Protein AF-T2GFR9-F1 (afdb_monomer_lite)

Secondary structure (DSSP, 8-state):
------------------------TT-HHHHHHHHHHHHHHHHHHH-HHHHHSEEEEEEEEEEEEE-TTSS-EEEEEEEEEEEEETTEEEEEEEEEEEEEETTTEEEEEEPPPB-----

Organism: Megalodesulfovibrio gigas (strain ATCC 19364 / DSM 1382 / NCIMB 9332 / VKM B-1759) (NCBI:txid1121448)

pLDDT: mean 74.11, std 15.61, range [32.97, 91.19]

Structure (mmCIF, N/CA/C/O backbone):
data_AF-T2GFR9-F1
#
_entry.id   AF-T2GFR9-F1
#
loop_
_atom_site.group_PDB
_atom_site.id
_atom_site.type_symbol
_atom_site.label_atom_id
_atom_site.label_alt_id
_atom_site.label_comp_id
_atom_site.label_asym_id
_atom_site.label_entity_id
_atom_site.label_seq_id
_atom_site.pdbx_PDB_ins_code
_atom_site.Cartn_x
_atom_site.Cartn_y
_atom_site.Cartn_z
_atom_site.occupancy
_atom_site.B_iso_or_equiv
_atom_site.auth_seq_id
_atom_site.auth_comp_id
_atom_site.auth_asym_id
_atom_site.auth_atom_id
_atom_site.pdbx_PDB_model_num
ATOM 1 N N . MET A 1 1 ? -34.679 31.588 62.912 1.00 40.91 1 MET A N 1
ATOM 2 C CA . MET A 1 1 ? -33.234 31.246 62.970 1.00 40.91 1 MET A CA 1
ATOM 3 C C . MET A 1 1 ? -33.121 29.782 62.544 1.00 40.91 1 MET A C 1
ATOM 5 O O . MET A 1 1 ? -33.870 29.006 63.103 1.00 40.91 1 MET A O 1
ATOM 9 N N . LYS A 1 2 ? -32.362 29.298 61.556 1.00 52.56 2 LYS A N 1
ATOM 10 C CA . LYS A 1 2 ? -31.238 29.778 60.738 1.00 52.56 2 LYS A CA 1
ATOM 11 C C . LYS A 1 2 ? -31.497 29.442 59.254 1.00 52.56 2 LYS A C 1
ATOM 13 O O . LYS A 1 2 ? -32.109 28.429 58.946 1.00 52.56 2 LYS A O 1
ATOM 18 N N . ARG A 1 3 ? -30.982 30.302 58.373 1.00 54.44 3 ARG A N 1
ATOM 19 C CA . ARG A 1 3 ? -30.730 30.059 56.944 1.00 54.44 3 ARG A CA 1
ATOM 20 C C . ARG A 1 3 ? -29.479 29.184 56.809 1.00 54.44 3 ARG A C 1
ATOM 22 O O . ARG A 1 3 ? -28.502 29.519 57.472 1.00 54.44 3 ARG A O 1
ATOM 29 N N . ILE A 1 4 ? -29.468 28.191 55.918 1.00 68.56 4 ILE A N 1
ATOM 30 C CA . ILE A 1 4 ? -28.272 27.822 55.140 1.00 68.56 4 ILE A CA 1
ATOM 31 C C . ILE A 1 4 ? -28.730 27.486 53.720 1.00 68.56 4 ILE A C 1
ATOM 33 O O . ILE A 1 4 ? -29.498 26.558 53.488 1.00 68.56 4 ILE A O 1
ATOM 37 N N . LEU A 1 5 ? -28.257 28.315 52.802 1.00 63.81 5 LEU A N 1
ATOM 38 C CA . LEU A 1 5 ? -28.215 28.137 51.362 1.00 63.81 5 LEU A CA 1
ATOM 39 C C . LEU A 1 5 ? -26.792 27.649 51.055 1.00 63.81 5 LEU A C 1
ATOM 41 O O . LEU A 1 5 ? -25.870 28.301 51.537 1.00 63.81 5 LEU A O 1
ATOM 45 N N . LEU A 1 6 ? -26.590 26.562 50.303 1.00 57.84 6 LEU A N 1
ATOM 46 C CA . LEU A 1 6 ? -25.335 26.332 49.563 1.00 57.84 6 LEU A CA 1
ATOM 47 C C . LEU A 1 6 ? -25.524 25.192 48.534 1.00 57.84 6 LEU A C 1
ATOM 49 O O . LEU A 1 6 ? -25.683 24.039 48.913 1.00 57.84 6 LEU A O 1
ATOM 53 N N . THR A 1 7 ? -25.845 25.504 47.275 1.00 63.84 7 THR A N 1
ATOM 54 C CA . THR A 1 7 ? -24.933 25.465 46.105 1.00 63.84 7 THR A CA 1
ATOM 55 C C . THR A 1 7 ? -24.072 24.204 45.968 1.00 63.84 7 THR A C 1
ATOM 57 O O . THR A 1 7 ? -23.071 24.065 46.661 1.00 63.84 7 THR A O 1
ATOM 60 N N . LEU A 1 8 ? -24.336 23.404 44.926 1.00 59.09 8 LEU A N 1
ATOM 61 C CA . LEU A 1 8 ? -23.255 22.968 44.038 1.00 59.09 8 LEU A CA 1
ATOM 62 C C . LEU A 1 8 ? -23.751 22.816 42.594 1.00 59.09 8 LEU A C 1
ATOM 64 O O . LEU A 1 8 ? -24.626 22.012 42.278 1.00 59.09 8 LEU A O 1
ATOM 68 N N . LEU A 1 9 ? -23.169 23.663 41.749 1.00 56.56 9 LEU A N 1
ATOM 69 C CA . LEU A 1 9 ? -23.162 23.605 40.299 1.00 56.56 9 LEU A CA 1
ATOM 70 C C . LEU A 1 9 ? -22.481 22.319 39.806 1.00 56.56 9 LEU A C 1
ATOM 72 O O . LEU A 1 9 ? -21.497 21.882 40.387 1.00 56.56 9 LEU A O 1
ATOM 76 N N . VAL A 1 10 ? -22.928 21.868 38.631 1.00 57.47 10 VAL A N 1
ATOM 77 C CA . VAL A 1 10 ? -22.081 21.284 37.578 1.00 57.47 10 VAL A CA 1
ATOM 78 C C . VAL A 1 10 ? -21.392 19.963 37.921 1.00 57.47 10 VAL A C 1
ATOM 80 O O . VAL A 1 10 ? -20.288 19.916 38.439 1.00 57.47 10 VAL A O 1
ATOM 83 N N . PHE A 1 11 ? -21.995 18.892 37.415 1.00 48.62 11 PHE A N 1
ATOM 84 C CA . PHE A 1 11 ? -21.299 18.016 36.471 1.00 48.62 11 PHE A CA 1
ATOM 85 C C . PHE A 1 11 ? -22.235 17.840 35.263 1.00 48.62 11 PHE A C 1
ATOM 87 O O . PHE A 1 11 ? -23.022 16.906 35.185 1.00 48.62 11 PHE A O 1
ATOM 94 N N . LEU A 1 12 ? -22.295 18.827 34.357 1.00 49.22 12 LEU A N 1
ATOM 95 C CA . LEU A 1 12 ? -21.746 18.654 33.002 1.00 49.22 12 LEU A CA 1
ATOM 96 C C . LEU A 1 12 ? -20.713 17.522 32.974 1.00 49.22 12 LEU A C 1
ATOM 98 O O . LEU A 1 12 ? -19.516 17.768 33.064 1.00 49.22 12 LEU A O 1
ATOM 102 N N . VAL A 1 13 ? -21.175 16.276 32.891 1.00 54.19 13 VAL A N 1
ATOM 103 C CA . VAL A 1 13 ? -20.328 15.210 32.368 1.00 54.19 13 VAL A CA 1
ATOM 104 C C . VAL A 1 13 ? -20.342 15.420 30.860 1.00 54.19 13 VAL A C 1
ATOM 106 O O . VAL A 1 13 ? -21.388 15.219 30.238 1.00 54.19 13 VAL A O 1
ATOM 109 N N . PRO A 1 14 ? -19.241 15.877 30.247 1.00 46.84 14 PRO A N 1
ATOM 110 C CA . PRO A 1 14 ? -19.159 15.871 28.808 1.00 46.84 14 PRO A CA 1
ATOM 111 C C . PRO A 1 14 ? -19.137 14.396 28.408 1.00 46.84 14 PRO A C 1
ATOM 113 O O . PRO A 1 14 ? -18.145 13.699 28.615 1.00 46.84 14 PRO A O 1
ATOM 116 N N . THR A 1 15 ? -20.219 13.883 27.824 1.00 58.47 15 THR A N 1
ATOM 117 C CA . THR A 1 15 ? -20.153 12.654 27.022 1.00 58.47 15 THR A CA 1
ATOM 118 C C . THR A 1 15 ? -19.420 12.973 25.721 1.00 58.47 15 THR A C 1
ATOM 120 O O . THR A 1 15 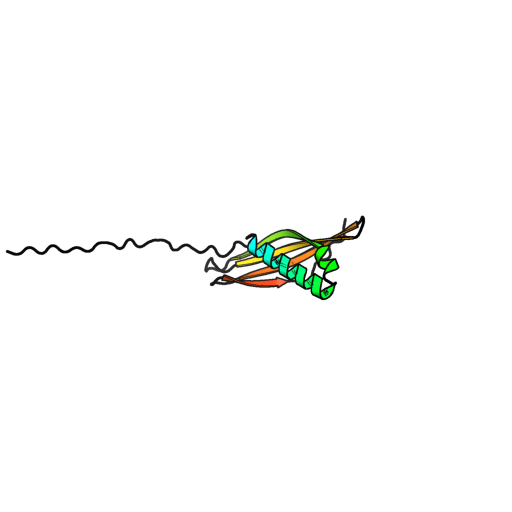? -19.960 12.856 24.629 1.00 58.47 15 THR A O 1
ATOM 123 N N . THR A 1 16 ? -18.177 13.429 25.833 1.00 56.16 16 THR A N 1
ATOM 124 C CA . THR A 1 16 ? -17.209 13.463 24.747 1.00 56.16 16 THR A CA 1
ATOM 125 C C . THR A 1 16 ? -16.191 12.376 25.030 1.00 56.16 16 THR A C 1
ATOM 127 O O . THR A 1 16 ? -14.999 12.633 25.178 1.00 56.16 16 THR A O 1
ATOM 130 N N . ALA A 1 17 ? -16.655 11.128 25.061 1.00 44.66 17 ALA A N 1
ATOM 131 C CA . ALA A 1 17 ? -15.819 10.067 24.532 1.00 44.66 17 ALA A CA 1
ATOM 132 C C . ALA A 1 17 ? -15.835 10.259 23.013 1.00 44.66 17 ALA A C 1
ATOM 134 O O . ALA A 1 17 ? -16.593 9.620 22.288 1.00 44.66 17 ALA A O 1
ATOM 135 N N . ALA A 1 18 ? -15.039 11.221 22.540 1.00 39.62 18 ALA A N 1
ATOM 136 C CA . ALA A 1 18 ? -14.571 11.194 21.175 1.00 39.62 18 ALA A CA 1
ATOM 137 C C . ALA A 1 18 ? -13.822 9.867 21.053 1.00 39.62 18 ALA A C 1
ATOM 139 O O . ALA A 1 18 ? -12.681 9.743 21.499 1.00 39.62 18 ALA A O 1
ATOM 140 N N . ALA A 1 19 ? -14.503 8.852 20.523 1.00 41.50 19 ALA A N 1
ATOM 141 C CA . ALA A 1 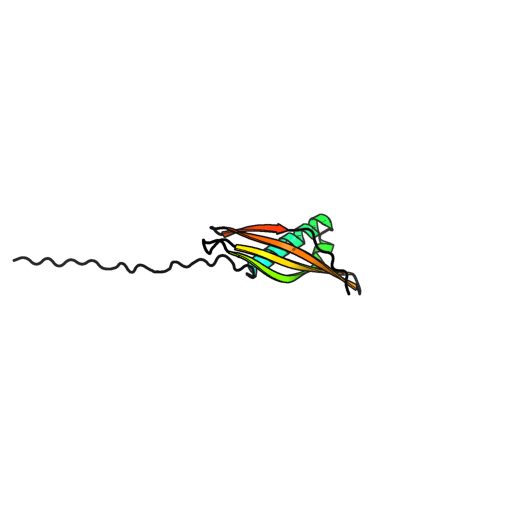19 ? -13.835 7.741 19.890 1.00 41.50 19 ALA A CA 1
ATOM 142 C C . ALA A 1 19 ? -12.972 8.395 18.815 1.00 41.50 19 ALA A C 1
ATOM 144 O O . ALA A 1 19 ? -13.471 8.762 17.753 1.00 41.50 19 ALA A O 1
ATOM 145 N N . GLN A 1 20 ? -11.710 8.673 19.152 1.00 45.44 20 GLN A N 1
ATOM 146 C CA . GLN A 1 20 ? -10.692 9.019 18.179 1.00 45.44 20 GLN A CA 1
ATOM 147 C C . GLN A 1 20 ? -10.714 7.839 17.226 1.00 45.44 20 GLN A C 1
ATOM 149 O O . GLN A 1 20 ? -10.299 6.738 17.586 1.00 45.44 20 GLN A O 1
ATOM 154 N N . SER A 1 21 ? -11.398 8.038 16.102 1.00 45.38 21 SER A N 1
ATOM 155 C CA . SER A 1 21 ? -11.754 6.983 15.178 1.00 45.38 21 SER A CA 1
ATOM 156 C C . SER A 1 21 ? -10.450 6.347 14.755 1.00 45.38 21 SER A C 1
ATOM 158 O O . SER A 1 21 ? -9.654 6.984 14.063 1.00 45.38 21 SER A O 1
ATOM 160 N N . VAL A 1 22 ? -10.196 5.129 15.230 1.00 53.00 22 VAL A N 1
ATOM 161 C CA . VAL A 1 22 ? -9.059 4.367 14.746 1.00 53.00 22 VAL A CA 1
ATOM 162 C C . VAL A 1 22 ? -9.233 4.289 13.241 1.00 53.00 22 VAL A C 1
ATOM 164 O O . VAL A 1 22 ? -10.304 3.876 12.783 1.00 53.00 22 VAL A O 1
ATOM 167 N N . ALA A 1 23 ? -8.225 4.803 12.530 1.00 56.81 23 ALA A N 1
ATOM 168 C CA . ALA A 1 23 ? -8.239 5.027 11.094 1.00 56.81 23 ALA A CA 1
ATOM 169 C C . ALA A 1 23 ? -8.970 3.879 10.400 1.00 56.81 23 ALA A C 1
ATOM 171 O O . ALA A 1 23 ? -8.638 2.701 10.589 1.00 56.81 23 ALA A O 1
ATOM 172 N N . ALA A 1 24 ? -10.024 4.224 9.661 1.00 67.44 24 ALA A N 1
ATOM 173 C CA . ALA A 1 24 ? -10.671 3.262 8.792 1.00 67.44 24 ALA A CA 1
ATOM 174 C C . ALA A 1 24 ? -9.601 2.695 7.845 1.00 67.44 24 ALA A C 1
ATOM 176 O O . ALA A 1 24 ? -8.588 3.338 7.583 1.00 67.44 24 ALA A O 1
ATOM 177 N N . CYS A 1 25 ? -9.735 1.450 7.404 1.00 71.88 25 CYS A N 1
ATOM 178 C CA . CYS A 1 25 ? -8.647 0.840 6.639 1.00 71.88 25 CYS A CA 1
ATOM 179 C C . CYS A 1 25 ? -8.410 1.545 5.299 1.00 71.88 25 CYS A C 1
ATOM 181 O O . CYS A 1 25 ? -7.295 1.547 4.789 1.00 71.88 25 CYS A O 1
ATOM 183 N N . ASP A 1 26 ? -9.450 2.195 4.794 1.00 74.00 26 ASP A N 1
ATOM 184 C CA . ASP A 1 26 ? -9.494 3.117 3.668 1.00 74.00 26 ASP A CA 1
ATOM 185 C C . ASP A 1 26 ? -9.075 4.563 4.011 1.00 74.00 26 ASP A C 1
ATOM 187 O O . ASP A 1 26 ? -9.200 5.440 3.161 1.00 74.00 26 ASP A O 1
ATOM 191 N N . ASP A 1 27 ? -8.563 4.835 5.218 1.00 81.44 27 ASP A N 1
ATOM 192 C CA . ASP A 1 27 ? -8.022 6.149 5.578 1.00 81.44 27 ASP A CA 1
ATOM 193 C C . ASP A 1 27 ? -6.895 6.523 4.593 1.00 81.44 27 ASP A C 1
ATOM 195 O O . ASP A 1 27 ? -5.904 5.785 4.479 1.00 81.44 27 ASP A O 1
ATOM 199 N N . PRO A 1 28 ? -7.003 7.673 3.898 1.00 81.75 28 PRO A N 1
ATOM 200 C CA . PRO A 1 28 ? -5.995 8.132 2.948 1.00 81.75 28 PRO A CA 1
ATOM 201 C C . PRO A 1 28 ? -4.576 8.155 3.525 1.00 81.75 28 PRO A C 1
ATOM 203 O O . PRO A 1 28 ? -3.623 7.840 2.819 1.00 81.75 28 PRO A O 1
ATOM 206 N N . LYS A 1 29 ? -4.420 8.438 4.825 1.00 84.44 29 LYS A N 1
ATOM 207 C CA . LYS A 1 29 ? -3.108 8.458 5.491 1.00 84.44 29 LYS A CA 1
ATOM 208 C C . LYS A 1 29 ? -2.477 7.076 5.575 1.00 84.44 29 LYS A C 1
ATOM 210 O O . LYS A 1 29 ? -1.258 6.946 5.479 1.00 84.4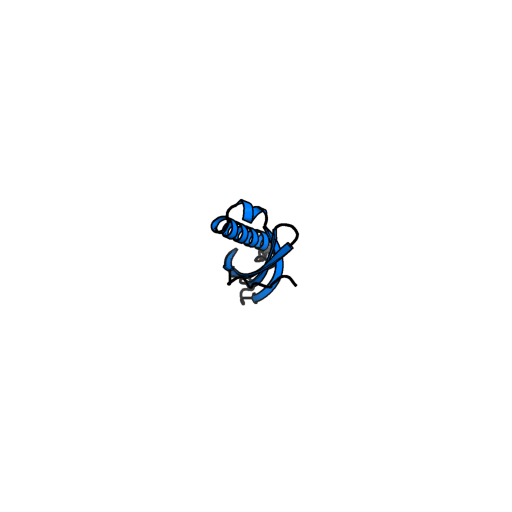4 29 LYS A O 1
ATOM 215 N N . VAL A 1 30 ? -3.292 6.041 5.775 1.00 81.06 30 VAL A N 1
ATOM 216 C CA . VAL A 1 30 ? -2.812 4.658 5.784 1.00 81.06 30 VAL A CA 1
ATOM 217 C C . VAL A 1 30 ? -2.361 4.281 4.376 1.00 81.06 30 VAL A C 1
ATOM 219 O O . VAL A 1 30 ? -1.282 3.711 4.224 1.00 81.06 30 VAL A O 1
ATOM 222 N N . LEU A 1 31 ? -3.129 4.655 3.348 1.00 82.75 31 LEU A N 1
ATOM 223 C CA . LEU A 1 31 ? -2.747 4.426 1.955 1.00 82.75 31 LEU A CA 1
ATOM 224 C C . LEU A 1 31 ? -1.437 5.141 1.590 1.00 82.75 31 LEU A C 1
ATOM 226 O O . LEU A 1 31 ? -0.542 4.496 1.044 1.00 82.75 31 LEU A O 1
ATOM 230 N N . ASP A 1 32 ? -1.290 6.419 1.938 1.00 89.25 32 ASP A N 1
ATOM 231 C CA . ASP A 1 32 ? -0.063 7.191 1.705 1.00 89.25 32 ASP A CA 1
ATOM 232 C C . ASP A 1 32 ? 1.147 6.536 2.376 1.00 89.25 32 ASP A C 1
ATOM 234 O O . ASP A 1 32 ? 2.213 6.405 1.769 1.00 89.25 32 ASP A O 1
ATOM 238 N N . HIS A 1 33 ? 0.977 6.062 3.614 1.00 88.06 33 HIS A N 1
ATOM 239 C CA . HIS A 1 33 ? 2.044 5.392 4.347 1.00 88.06 33 HIS A CA 1
ATOM 240 C C . HIS A 1 33 ? 2.442 4.058 3.700 1.00 88.06 33 HIS A C 1
ATOM 242 O O . HIS A 1 33 ? 3.632 3.792 3.525 1.00 88.06 33 HIS A O 1
ATOM 248 N N . VAL A 1 34 ? 1.473 3.239 3.277 1.00 87.06 34 VAL A N 1
ATOM 249 C CA . VAL A 1 34 ? 1.756 1.978 2.570 1.00 87.06 34 VAL A CA 1
ATOM 250 C C . VAL A 1 34 ? 2.461 2.266 1.238 1.00 87.06 34 VAL A C 1
ATOM 252 O O . VAL A 1 34 ? 3.465 1.625 0.933 1.00 87.06 34 VAL A O 1
ATOM 255 N N . GLN A 1 35 ? 1.987 3.246 0.460 1.00 89.75 35 GLN A N 1
ATOM 256 C CA . GLN A 1 35 ? 2.624 3.634 -0.803 1.00 89.75 35 GLN A CA 1
ATOM 257 C C . GLN A 1 35 ? 4.060 4.123 -0.593 1.00 89.75 35 GLN A C 1
ATOM 259 O O . GLN A 1 35 ? 4.940 3.781 -1.383 1.00 89.75 35 GLN A O 1
ATOM 264 N N . HIS A 1 36 ? 4.312 4.888 0.470 1.00 91.12 36 HIS A N 1
ATOM 265 C CA . HIS A 1 36 ? 5.655 5.341 0.818 1.00 91.12 36 HIS A CA 1
ATOM 266 C C . HIS A 1 36 ? 6.596 4.162 1.095 1.00 91.12 36 HIS A C 1
ATOM 268 O O . HIS A 1 36 ? 7.668 4.099 0.495 1.00 91.12 36 HIS A O 1
ATOM 274 N N . ILE A 1 37 ? 6.173 3.194 1.918 1.00 89.62 37 ILE A N 1
ATOM 275 C CA . ILE A 1 37 ? 6.977 1.997 2.216 1.00 89.62 37 ILE A CA 1
ATOM 276 C C . ILE A 1 37 ? 7.268 1.202 0.937 1.00 89.62 37 ILE A C 1
ATOM 278 O O . ILE A 1 37 ? 8.403 0.794 0.710 1.00 89.62 37 ILE A O 1
ATOM 282 N N . VAL A 1 38 ? 6.272 1.011 0.067 1.00 89.31 38 VAL A N 1
ATOM 283 C CA . VAL A 1 38 ? 6.464 0.272 -1.192 1.00 89.31 38 VAL A CA 1
ATOM 284 C C . VAL A 1 38 ? 7.439 0.994 -2.124 1.00 89.31 38 VAL A C 1
ATOM 286 O O . VAL A 1 38 ? 8.303 0.342 -2.708 1.00 89.31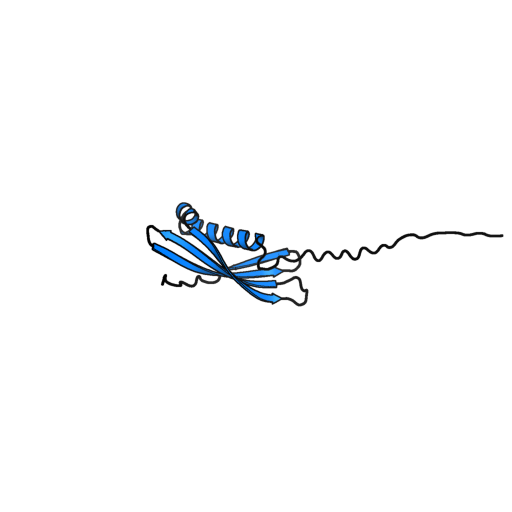 38 VAL A O 1
ATOM 289 N N . ARG A 1 39 ? 7.356 2.327 -2.248 1.00 89.75 39 ARG A N 1
ATOM 290 C CA . ARG A 1 39 ? 8.340 3.098 -3.031 1.00 89.75 39 ARG A CA 1
ATOM 291 C C . ARG A 1 39 ? 9.746 2.964 -2.461 1.00 89.75 39 ARG A C 1
ATOM 293 O O . ARG A 1 39 ? 10.677 2.784 -3.238 1.00 89.75 39 ARG A O 1
ATOM 300 N N . ASP A 1 40 ? 9.899 3.019 -1.141 1.00 91.19 40 ASP A N 1
ATOM 301 C CA . ASP A 1 40 ? 11.198 2.846 -0.486 1.00 91.19 40 ASP A CA 1
ATOM 302 C C . ASP A 1 40 ? 11.767 1.439 -0.738 1.00 91.19 40 ASP A C 1
ATOM 304 O O . ASP A 1 40 ? 12.902 1.297 -1.187 1.00 91.19 40 ASP A O 1
ATOM 308 N N . MET A 1 41 ? 10.944 0.392 -0.608 1.00 88.75 41 MET A N 1
ATOM 309 C CA . MET A 1 41 ? 11.336 -0.983 -0.946 1.00 88.75 41 MET A CA 1
ATOM 310 C C . MET A 1 41 ? 11.773 -1.132 -2.414 1.00 88.75 41 MET A C 1
ATOM 312 O O . MET A 1 41 ? 12.770 -1.800 -2.698 1.00 88.75 41 MET A O 1
ATOM 316 N N . ILE A 1 42 ? 11.050 -0.513 -3.356 1.00 86.31 42 ILE A N 1
ATOM 317 C CA . ILE A 1 42 ? 11.415 -0.510 -4.782 1.00 86.31 42 ILE A CA 1
ATOM 318 C C . ILE A 1 42 ? 12.723 0.256 -4.995 1.00 86.31 42 ILE A C 1
ATOM 320 O O . ILE A 1 42 ? 13.597 -0.243 -5.699 1.00 86.31 42 ILE A O 1
ATOM 324 N N . SER A 1 43 ? 12.881 1.420 -4.364 1.00 87.69 43 SER A N 1
ATOM 325 C CA . SER A 1 43 ? 14.088 2.250 -4.451 1.00 87.69 43 SER A CA 1
ATOM 326 C C . SER A 1 43 ? 15.322 1.494 -3.963 1.00 87.69 43 SER A C 1
ATOM 328 O O . SER A 1 43 ? 16.335 1.438 -4.657 1.00 87.69 43 SER A O 1
ATOM 330 N N . GLN A 1 44 ? 15.217 0.822 -2.814 1.00 86.50 44 GLN A N 1
ATOM 331 C CA . GLN A 1 44 ? 16.307 0.032 -2.241 1.00 86.50 44 GLN A CA 1
ATOM 332 C C . GLN A 1 44 ? 16.699 -1.163 -3.119 1.00 86.50 44 GLN A C 1
ATOM 334 O O . GLN A 1 44 ? 17.877 -1.508 -3.194 1.00 86.50 44 GLN A O 1
ATOM 339 N N . ARG A 1 45 ? 15.732 -1.809 -3.786 1.00 84.06 45 ARG A N 1
ATOM 340 C CA . ARG A 1 45 ? 15.985 -3.015 -4.592 1.00 84.06 45 ARG A CA 1
ATOM 341 C C . ARG A 1 45 ? 16.368 -2.723 -6.045 1.00 84.06 45 ARG A C 1
ATOM 343 O O . ARG A 1 45 ? 17.156 -3.468 -6.620 1.00 84.06 45 ARG A O 1
ATOM 350 N N . HIS A 1 46 ? 15.778 -1.698 -6.652 1.00 84.44 46 HIS A N 1
ATOM 351 C CA . HIS A 1 46 ? 15.858 -1.427 -8.092 1.00 84.44 46 HIS A CA 1
ATOM 352 C C . HIS A 1 46 ? 16.449 -0.052 -8.430 1.00 84.44 46 HIS A C 1
ATOM 354 O O . HIS A 1 46 ? 16.674 0.231 -9.605 1.00 84.44 46 HIS A O 1
ATOM 360 N N . GLY A 1 47 ? 16.725 0.779 -7.426 1.00 87.25 47 GLY A N 1
ATOM 361 C CA . GLY A 1 47 ? 17.246 2.132 -7.583 1.00 87.25 47 GLY A CA 1
ATOM 362 C C . GLY A 1 47 ? 16.154 3.214 -7.574 1.00 87.25 47 GLY A C 1
ATOM 363 O O . GLY A 1 47 ? 14.984 2.940 -7.865 1.00 87.25 47 GLY A O 1
ATOM 364 N N . PRO A 1 48 ? 16.531 4.468 -7.260 1.00 86.81 48 PRO A N 1
ATOM 365 C CA . PRO A 1 48 ? 15.590 5.577 -7.097 1.00 86.81 48 PRO A CA 1
ATOM 366 C C . PRO A 1 48 ? 14.902 5.993 -8.404 1.00 86.81 48 PRO A C 1
ATOM 368 O O . PRO A 1 48 ? 13.758 6.438 -8.367 1.00 86.81 48 PRO A O 1
ATOM 371 N N . GLU A 1 49 ? 15.556 5.811 -9.556 1.00 85.50 49 GLU A N 1
ATOM 372 C CA . GLU A 1 49 ? 14.970 6.103 -10.874 1.00 85.50 49 GLU A CA 1
ATOM 373 C C . GLU A 1 49 ? 13.739 5.225 -11.132 1.00 85.50 49 GLU A C 1
ATOM 375 O O . GLU A 1 49 ? 12.661 5.721 -11.452 1.00 85.50 49 GLU A O 1
ATOM 380 N N . VAL A 1 50 ? 13.860 3.919 -10.865 1.00 82.44 50 VAL A N 1
ATOM 381 C CA . VAL A 1 50 ? 12.754 2.967 -11.026 1.00 82.44 50 VAL A CA 1
ATOM 382 C C . VAL A 1 50 ? 11.616 3.276 -10.056 1.00 82.44 50 VAL A C 1
ATOM 384 O O . VAL A 1 50 ? 10.454 3.170 -10.434 1.00 82.44 50 VAL A O 1
ATOM 387 N N . ALA A 1 51 ? 11.919 3.677 -8.819 1.00 84.06 51 ALA A N 1
ATOM 388 C CA . ALA A 1 51 ? 10.893 4.058 -7.849 1.00 84.06 51 ALA A CA 1
ATOM 389 C C . ALA A 1 51 ? 10.094 5.304 -8.278 1.00 84.06 51 ALA A C 1
ATOM 391 O O . ALA A 1 51 ? 8.908 5.397 -7.957 1.00 84.06 51 ALA A O 1
ATOM 392 N N . GLY A 1 52 ? 10.720 6.233 -9.013 1.00 84.75 52 GLY A N 1
ATOM 393 C CA . GLY A 1 52 ? 10.061 7.404 -9.600 1.00 84.75 52 GLY A CA 1
ATOM 394 C C . GLY A 1 52 ? 9.134 7.067 -10.774 1.00 84.75 52 GLY A C 1
ATOM 395 O O . GLY A 1 52 ? 8.090 7.700 -10.927 1.00 84.75 52 GLY A O 1
ATOM 396 N N . ASP A 1 53 ? 9.465 6.030 -11.546 1.00 84.19 53 ASP A N 1
ATOM 397 C CA . ASP A 1 53 ? 8.701 5.587 -12.726 1.00 84.19 53 ASP A CA 1
ATOM 398 C C . ASP A 1 53 ? 7.517 4.655 -12.402 1.00 84.19 53 ASP A C 1
ATOM 400 O O . ASP A 1 53 ? 6.780 4.215 -13.298 1.00 84.19 53 ASP A O 1
ATOM 404 N N . VAL A 1 54 ? 7.327 4.316 -11.124 1.00 85.62 54 VAL A N 1
ATOM 405 C CA . VAL A 1 54 ? 6.278 3.402 -10.666 1.00 85.62 54 VAL A CA 1
ATOM 406 C C . VAL A 1 54 ? 5.062 4.168 -10.136 1.00 85.62 54 VAL A C 1
ATOM 408 O O . VAL A 1 54 ? 5.121 4.895 -9.14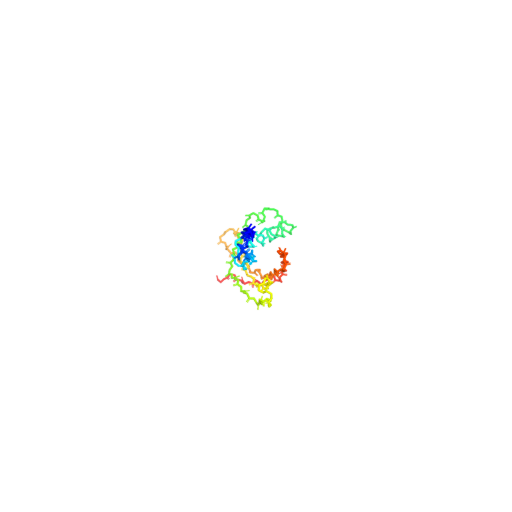2 1.00 85.62 54 VAL A O 1
ATOM 411 N N . GLY A 1 55 ? 3.910 3.928 -10.761 1.00 88.69 55 GLY A N 1
ATOM 412 C CA . GLY A 1 55 ? 2.600 4.304 -10.241 1.00 88.69 55 GLY A CA 1
ATOM 413 C C . GLY A 1 55 ? 2.111 3.299 -9.198 1.00 88.69 55 GLY A C 1
ATOM 414 O O . GLY A 1 55 ? 2.132 2.093 -9.437 1.00 88.69 55 GLY A O 1
ATOM 415 N N . LEU A 1 56 ? 1.644 3.791 -8.050 1.00 89.12 56 LEU A N 1
ATOM 416 C CA . LEU A 1 56 ? 1.007 2.981 -7.009 1.00 89.12 56 LEU A CA 1
ATOM 417 C C . LEU A 1 56 ? -0.450 3.410 -6.856 1.00 89.12 56 LEU A C 1
ATOM 419 O O . LEU A 1 56 ? -0.741 4.599 -6.729 1.00 89.12 56 LEU A O 1
ATOM 423 N N . THR A 1 57 ? -1.381 2.461 -6.874 1.00 89.12 57 THR A N 1
ATOM 424 C CA . THR A 1 57 ? -2.817 2.749 -6.727 1.00 89.12 57 THR A CA 1
ATOM 425 C C . THR A 1 57 ? -3.496 1.658 -5.913 1.00 89.12 57 THR A C 1
ATOM 427 O O . THR A 1 57 ? -3.195 0.478 -6.081 1.00 89.12 57 THR A O 1
ATOM 430 N N . LEU A 1 58 ? -4.416 2.032 -5.020 1.00 87.44 58 LEU A N 1
ATOM 431 C CA . LEU A 1 58 ? -5.216 1.061 -4.275 1.00 87.44 58 LEU A CA 1
ATOM 432 C C . LEU A 1 58 ? -6.197 0.371 -5.229 1.00 87.44 58 LEU A C 1
ATOM 434 O O . LEU A 1 58 ? -7.092 1.015 -5.767 1.00 87.44 58 LEU A O 1
ATOM 438 N N . ALA A 1 59 ? -6.023 -0.932 -5.435 1.00 86.62 59 ALA A N 1
ATOM 439 C CA . ALA A 1 59 ? -6.926 -1.749 -6.242 1.00 86.62 59 ALA A CA 1
ATOM 440 C C . ALA A 1 59 ? -8.105 -2.290 -5.417 1.00 86.62 59 ALA A C 1
ATOM 442 O O . ALA A 1 59 ? -9.171 -2.558 -5.962 1.00 86.62 59 ALA A O 1
ATOM 443 N N . GLY A 1 60 ? -7.929 -2.442 -4.102 1.00 86.31 60 GLY A N 1
ATOM 444 C CA . GLY A 1 60 ? -8.999 -2.849 -3.199 1.00 86.31 60 GLY A CA 1
ATOM 445 C C . GLY A 1 60 ? -8.544 -2.930 -1.750 1.00 86.31 60 GLY A C 1
ATOM 446 O O . GLY A 1 60 ? -7.354 -3.079 -1.468 1.00 86.31 60 GLY A O 1
ATOM 447 N N . ILE A 1 61 ? -9.501 -2.841 -0.828 1.00 87.69 61 ILE A N 1
ATOM 448 C CA . ILE A 1 61 ? -9.268 -3.019 0.603 1.00 87.69 61 ILE A CA 1
ATOM 449 C C . ILE A 1 61 ? -10.457 -3.709 1.260 1.00 87.69 61 ILE A C 1
ATOM 451 O O . ILE A 1 61 ? -11.611 -3.410 0.960 1.00 87.69 61 ILE A O 1
ATOM 455 N N . GLN A 1 62 ? -10.171 -4.656 2.145 1.00 87.81 62 GLN A N 1
ATOM 456 C CA . GLN A 1 62 ? -11.177 -5.442 2.842 1.00 87.81 62 GLN A CA 1
ATOM 457 C C . GLN A 1 62 ? -10.836 -5.541 4.325 1.00 87.81 62 GLN A C 1
ATOM 459 O O . GLN A 1 62 ? -9.732 -5.941 4.699 1.00 87.81 62 GLN A O 1
ATOM 464 N N . THR A 1 63 ? -11.811 -5.241 5.178 1.00 87.31 63 THR A N 1
ATOM 465 C CA . THR A 1 63 ? -11.716 -5.520 6.612 1.00 87.31 63 THR A CA 1
ATOM 466 C C . THR A 1 63 ? -11.853 -7.018 6.843 1.00 87.31 63 THR A C 1
ATOM 468 O O . THR A 1 63 ? -12.893 -7.601 6.553 1.00 87.31 63 THR A O 1
ATOM 471 N N . LEU A 1 64 ? -10.795 -7.644 7.358 1.00 86.62 64 LEU A N 1
ATOM 472 C CA . LEU A 1 64 ? -10.775 -9.073 7.670 1.00 86.62 64 LEU A CA 1
ATOM 473 C C . LEU A 1 64 ? -11.356 -9.352 9.055 1.00 86.62 64 LEU A C 1
ATOM 475 O O . LEU A 1 64 ? -12.097 -10.313 9.244 1.00 86.62 64 LEU A O 1
ATOM 479 N N . ARG A 1 65 ? -10.985 -8.532 10.042 1.00 86.88 65 ARG A N 1
ATOM 480 C CA . ARG A 1 65 ? -11.398 -8.707 11.434 1.00 86.88 65 ARG A CA 1
ATOM 481 C C . ARG A 1 65 ? -11.493 -7.359 12.129 1.00 86.88 65 ARG A C 1
ATOM 483 O O . ARG A 1 65 ? -10.567 -6.557 12.054 1.00 86.88 65 ARG A O 1
ATOM 490 N N . THR A 1 66 ? -12.571 -7.170 12.876 1.00 83.69 66 THR A N 1
ATOM 491 C CA . THR A 1 66 ? -12.701 -6.094 13.862 1.00 83.69 66 THR A CA 1
ATOM 492 C C . THR A 1 66 ? -12.615 -6.733 15.238 1.00 83.69 66 THR A C 1
ATOM 494 O O . THR A 1 66 ? -13.323 -7.703 15.518 1.00 83.69 66 THR A O 1
ATOM 497 N N . ALA A 1 67 ? -11.702 -6.263 16.079 1.00 81.75 67 ALA A N 1
ATOM 498 C CA . ALA A 1 67 ? -11.611 -6.746 17.445 1.00 81.75 67 ALA A CA 1
ATOM 499 C C . ALA A 1 67 ? -12.831 -6.280 18.267 1.00 81.75 67 ALA A C 1
ATOM 501 O O . ALA A 1 67 ? -13.457 -5.273 17.927 1.00 81.75 67 ALA A O 1
ATOM 502 N N . PRO A 1 68 ? -13.185 -6.995 19.353 1.00 78.69 68 PRO A N 1
ATOM 503 C CA . PRO A 1 68 ? -14.334 -6.644 20.194 1.00 78.69 68 PRO A CA 1
ATOM 504 C C . PRO A 1 68 ? -14.219 -5.265 20.852 1.00 78.69 68 PRO A C 1
ATOM 506 O O . PRO A 1 68 ? -15.228 -4.682 21.228 1.00 78.69 68 PRO A O 1
ATOM 509 N N . ASP A 1 69 ? -12.995 -4.744 20.977 1.00 80.25 69 ASP A N 1
ATOM 510 C CA . ASP A 1 69 ? -12.720 -3.391 21.464 1.00 80.25 69 ASP A CA 1
ATOM 511 C C . ASP A 1 69 ? -13.220 -2.291 20.502 1.00 80.25 69 ASP A C 1
ATOM 513 O O . ASP A 1 69 ? -13.229 -1.122 20.874 1.00 80.25 69 ASP A O 1
ATOM 517 N N . GLY A 1 70 ? -13.621 -2.643 19.270 1.00 69.88 70 GLY A N 1
ATOM 518 C CA . GLY A 1 70 ? -14.051 -1.719 18.212 1.00 69.88 70 GLY A CA 1
ATOM 519 C C . GLY A 1 70 ? -12.928 -0.849 17.633 1.00 69.88 70 GLY A C 1
ATOM 520 O O . GLY A 1 70 ? -13.156 -0.077 16.694 1.00 69.88 70 GLY A O 1
ATOM 521 N N . LEU A 1 71 ? -11.720 -0.988 18.174 1.00 70.62 71 LEU A N 1
ATOM 522 C CA . LEU A 1 71 ? -10.578 -0.108 17.974 1.00 70.62 71 LEU A CA 1
ATOM 523 C C . LEU A 1 71 ? -9.457 -0.833 17.235 1.00 70.62 71 LEU A C 1
ATOM 525 O O . LEU A 1 71 ? -8.807 -0.223 16.397 1.00 70.62 71 LEU A O 1
ATOM 529 N N . SER A 1 72 ? -9.259 -2.130 17.459 1.00 78.06 72 SER A N 1
ATOM 530 C CA . SER A 1 72 ? -8.275 -2.901 16.708 1.00 78.06 72 SER A CA 1
ATOM 531 C C . SER A 1 72 ? -8.905 -3.491 15.444 1.00 78.06 72 SER A C 1
ATOM 533 O O . SER A 1 72 ? -9.987 -4.087 15.479 1.00 78.06 72 SER A O 1
ATOM 535 N N . ARG A 1 73 ? -8.247 -3.320 14.297 1.00 83.50 73 ARG A N 1
ATOM 536 C CA . ARG A 1 73 ? -8.754 -3.759 12.988 1.00 83.50 73 ARG A CA 1
ATOM 537 C C . ARG A 1 73 ? -7.645 -4.422 12.195 1.00 83.50 73 ARG A C 1
ATOM 539 O O . ARG A 1 73 ? -6.537 -3.902 12.117 1.00 83.50 73 ARG A O 1
ATOM 546 N N . THR A 1 74 ? -7.963 -5.550 11.580 1.00 86.88 74 THR A N 1
ATOM 547 C CA . THR A 1 74 ? -7.099 -6.214 10.609 1.00 86.88 74 THR A CA 1
ATOM 548 C C . THR A 1 74 ? -7.729 -6.079 9.238 1.00 86.88 74 THR A C 1
ATOM 550 O O . THR A 1 74 ? -8.877 -6.483 9.037 1.00 86.88 74 THR A O 1
ATOM 553 N N . CYS A 1 75 ? -6.975 -5.547 8.286 1.00 87.88 75 CYS A N 1
ATOM 554 C CA . CYS A 1 75 ? -7.425 -5.308 6.925 1.00 87.88 75 CYS A CA 1
ATOM 555 C C . CYS A 1 75 ? -6.433 -5.864 5.919 1.00 87.88 75 CYS A C 1
ATOM 557 O O . CYS A 1 75 ? -5.233 -5.887 6.170 1.00 87.88 75 CYS A O 1
ATOM 559 N N . ARG A 1 76 ? -6.939 -6.306 4.772 1.00 89.06 76 ARG A N 1
ATOM 560 C CA . ARG A 1 76 ? -6.142 -6.729 3.625 1.00 89.06 76 ARG A CA 1
ATOM 561 C C . ARG A 1 76 ? -6.351 -5.739 2.496 1.00 89.06 76 ARG A C 1
ATOM 563 O O . ARG A 1 76 ? -7.483 -5.541 2.065 1.00 89.06 76 ARG A O 1
ATOM 570 N N . GLY A 1 77 ? -5.271 -5.128 2.040 1.00 88.19 77 GLY A N 1
ATOM 571 C CA . GLY A 1 77 ? -5.262 -4.261 0.875 1.00 88.19 77 GLY A CA 1
ATOM 572 C C . GLY A 1 77 ? -4.543 -4.911 -0.299 1.00 88.19 77 GLY A C 1
ATOM 573 O O . GLY A 1 77 ? -3.721 -5.815 -0.130 1.00 88.19 77 GLY A O 1
ATOM 574 N N . VAL A 1 78 ? -4.859 -4.432 -1.495 1.00 88.44 78 VAL A N 1
ATOM 575 C CA . VAL A 1 78 ? -4.180 -4.786 -2.739 1.00 88.44 78 VAL A CA 1
ATOM 576 C C . VAL A 1 78 ? -3.738 -3.494 -3.410 1.00 88.44 78 VAL A C 1
ATOM 578 O O . VAL A 1 78 ? -4.566 -2.659 -3.771 1.00 88.44 78 VAL A O 1
ATOM 581 N N . LEU A 1 79 ? -2.431 -3.324 -3.578 1.00 89.06 79 LEU A N 1
ATOM 582 C CA . LEU A 1 79 ? -1.837 -2.231 -4.339 1.00 89.06 79 LEU A CA 1
ATOM 583 C C . LEU A 1 79 ? -1.531 -2.699 -5.756 1.00 89.06 79 LEU A C 1
ATOM 585 O O . LEU A 1 79 ? -0.804 -3.667 -5.951 1.00 89.06 79 LEU A O 1
ATOM 589 N N . ALA A 1 80 ? -2.047 -1.982 -6.744 1.00 88.31 80 ALA A N 1
ATOM 590 C CA . ALA A 1 80 ? -1.556 -2.061 -8.105 1.00 88.31 80 ALA A CA 1
ATOM 591 C C . ALA A 1 80 ? -0.248 -1.269 -8.218 1.00 88.31 80 ALA A C 1
ATOM 593 O O . ALA A 1 80 ? -0.208 -0.075 -7.921 1.00 88.31 80 ALA A O 1
ATOM 594 N N . VAL A 1 81 ? 0.795 -1.941 -8.682 1.00 87.56 81 VAL A N 1
ATOM 595 C CA . VAL A 1 81 ? 2.103 -1.392 -9.021 1.00 87.56 81 VAL A CA 1
ATOM 596 C C . VAL A 1 81 ? 2.184 -1.354 -10.541 1.00 87.56 81 VAL A C 1
ATOM 598 O O . VAL A 1 81 ? 2.257 -2.396 -11.186 1.00 87.56 81 VAL A O 1
ATOM 601 N N . GLN A 1 82 ? 2.112 -0.166 -11.127 1.00 86.25 82 GLN A N 1
ATOM 602 C CA . GLN A 1 82 ? 2.174 0.034 -12.571 1.00 86.25 82 GLN A CA 1
ATOM 603 C C . GLN A 1 82 ? 3.522 0.637 -12.932 1.00 86.25 82 GLN A C 1
ATOM 605 O O . GLN A 1 82 ? 3.852 1.732 -12.482 1.00 86.25 82 GLN A O 1
ATOM 610 N N . ARG A 1 83 ? 4.295 -0.047 -13.772 1.00 83.00 83 ARG A N 1
ATOM 611 C CA . ARG A 1 83 ? 5.516 0.520 -14.347 1.00 83.00 83 ARG A CA 1
ATOM 612 C C . ARG A 1 83 ? 5.236 0.912 -15.790 1.00 83.00 83 ARG A C 1
ATOM 614 O O . ARG A 1 83 ? 4.868 0.059 -16.601 1.00 83.00 83 ARG A O 1
ATOM 621 N N . ARG A 1 84 ? 5.446 2.186 -16.128 1.00 68.12 84 ARG A N 1
ATOM 622 C CA . ARG A 1 84 ? 5.505 2.609 -17.532 1.00 68.12 84 ARG A CA 1
ATOM 623 C C . ARG A 1 84 ? 6.902 2.306 -18.062 1.00 68.12 84 ARG A C 1
ATOM 625 O O . ARG A 1 84 ? 7.846 3.016 -17.748 1.00 68.12 84 ARG A O 1
ATOM 632 N N . ALA A 1 85 ? 7.040 1.244 -18.849 1.00 60.84 85 ALA A N 1
ATOM 633 C CA . ALA A 1 85 ? 8.270 0.945 -19.576 1.00 60.84 85 ALA A CA 1
ATOM 634 C C . ALA A 1 85 ? 7.972 1.004 -21.081 1.00 60.84 85 ALA A C 1
ATOM 636 O O . ALA A 1 85 ? 7.570 0.016 -21.693 1.00 60.84 85 ALA A O 1
ATOM 637 N N . GLY A 1 86 ? 8.125 2.188 -21.679 1.00 66.56 86 GLY A N 1
ATOM 638 C CA . GLY A 1 86 ? 7.799 2.402 -23.092 1.00 66.56 86 GLY A CA 1
ATOM 639 C C . GLY A 1 86 ? 6.297 2.271 -23.381 1.00 66.56 86 GLY A C 1
ATOM 640 O O . GLY A 1 86 ? 5.476 2.836 -22.662 1.00 66.56 86 GLY A O 1
ATOM 641 N N . SER A 1 87 ? 5.937 1.546 -24.445 1.00 58.41 87 SER A N 1
ATOM 642 C CA . SER A 1 87 ? 4.547 1.351 -24.898 1.00 58.41 87 SER A CA 1
ATOM 643 C C . SER A 1 87 ? 3.788 0.231 -24.171 1.00 58.41 87 SER A C 1
ATOM 645 O O . SER A 1 87 ? 2.590 0.075 -24.401 1.00 58.41 87 SER A O 1
ATOM 647 N N . ALA A 1 88 ? 4.449 -0.532 -23.294 1.00 59.78 88 ALA A N 1
ATOM 648 C CA . ALA A 1 88 ? 3.837 -1.614 -22.527 1.00 59.78 88 ALA A CA 1
ATOM 649 C C . ALA A 1 88 ? 3.674 -1.215 -21.052 1.00 59.78 88 ALA A C 1
ATOM 651 O O . ALA A 1 88 ? 4.638 -0.849 -20.374 1.00 59.78 88 ALA A O 1
ATOM 652 N N . ALA A 1 89 ? 2.445 -1.302 -20.541 1.00 65.06 89 ALA A N 1
ATOM 653 C CA . ALA A 1 89 ? 2.162 -1.153 -19.119 1.00 65.06 89 ALA A CA 1
ATOM 654 C C . ALA A 1 89 ? 2.245 -2.531 -18.451 1.00 65.06 89 ALA A C 1
ATOM 656 O O . ALA A 1 89 ? 1.399 -3.392 -18.683 1.00 65.06 89 ALA A O 1
ATOM 657 N N . ALA A 1 90 ? 3.267 -2.745 -17.622 1.00 72.19 90 ALA A N 1
ATOM 658 C CA . ALA A 1 90 ? 3.311 -3.905 -16.740 1.00 72.19 90 ALA A CA 1
ATOM 659 C C . ALA A 1 90 ? 2.637 -3.531 -15.417 1.00 72.19 90 ALA A C 1
ATOM 661 O O . ALA A 1 90 ? 3.041 -2.563 -14.765 1.00 72.19 90 ALA A O 1
ATOM 662 N N . GLN A 1 91 ? 1.615 -4.292 -15.029 1.00 78.12 91 GLN A N 1
ATOM 663 C CA . GLN A 1 91 ? 0.924 -4.135 -13.756 1.00 78.12 91 GLN A CA 1
ATOM 664 C C . GLN A 1 91 ? 1.210 -5.345 -12.869 1.00 78.12 91 GLN A C 1
ATOM 666 O O . GLN A 1 91 ? 1.141 -6.485 -13.312 1.00 78.12 91 GLN A O 1
ATOM 671 N N . GLN A 1 92 ? 1.549 -5.097 -11.611 1.00 80.50 92 GLN A N 1
ATOM 672 C CA . GLN A 1 92 ? 1.716 -6.122 -10.584 1.00 80.50 92 GLN A CA 1
ATOM 673 C C . GLN A 1 92 ? 0.802 -5.801 -9.408 1.00 80.50 92 GLN A C 1
ATOM 675 O O . GLN A 1 92 ? 0.514 -4.633 -9.154 1.00 80.50 92 GLN A O 1
ATOM 680 N N . TYR A 1 93 ? 0.348 -6.820 -8.682 1.00 83.12 93 TYR A N 1
ATOM 681 C CA . TYR A 1 93 ? -0.517 -6.620 -7.525 1.00 83.12 93 TYR A CA 1
ATOM 682 C C . TYR A 1 93 ? 0.191 -7.067 -6.252 1.00 83.12 93 TYR A C 1
ATOM 684 O O . TYR A 1 93 ? 0.564 -8.226 -6.077 1.00 83.12 93 TYR A O 1
ATOM 692 N N . LEU A 1 94 ? 0.367 -6.124 -5.340 1.00 85.62 94 LEU A N 1
ATOM 693 C CA . LEU A 1 94 ? 1.006 -6.326 -4.055 1.00 85.62 94 LEU A CA 1
ATOM 694 C C . LEU A 1 94 ? -0.074 -6.390 -2.978 1.00 85.62 94 LEU A C 1
ATOM 696 O O . LEU A 1 94 ? -0.736 -5.397 -2.676 1.00 85.62 94 LEU A O 1
ATOM 700 N N . THR A 1 95 ? -0.267 -7.579 -2.412 1.00 86.81 95 THR A N 1
ATOM 701 C CA . THR A 1 95 ? -1.195 -7.763 -1.293 1.00 86.81 95 THR A CA 1
ATOM 702 C C . THR A 1 95 ? -0.484 -7.421 0.010 1.00 86.81 95 THR A C 1
ATOM 704 O O . THR A 1 95 ? 0.659 -7.825 0.235 1.00 86.81 95 THR A O 1
ATOM 707 N N . TYR A 1 96 ? -1.157 -6.688 0.887 1.00 86.00 96 TYR A N 1
ATOM 708 C CA . TYR A 1 96 ? -0.627 -6.305 2.188 1.00 86.00 96 TYR A CA 1
ATOM 709 C C . TYR A 1 96 ? -1.705 -6.422 3.260 1.00 86.00 96 TYR A C 1
ATOM 711 O O . TYR A 1 96 ? -2.900 -6.319 2.989 1.00 86.00 96 TYR A O 1
ATOM 719 N N . THR A 1 97 ? -1.281 -6.675 4.491 1.00 87.56 97 THR A N 1
ATOM 720 C CA . THR A 1 97 ? -2.144 -6.746 5.667 1.00 87.56 97 THR A CA 1
ATOM 721 C C . THR A 1 97 ? -1.786 -5.607 6.610 1.00 87.56 97 THR A C 1
ATOM 723 O O . THR A 1 97 ? -0.619 -5.430 6.950 1.00 87.56 97 THR A O 1
ATOM 726 N N . ILE A 1 98 ? -2.785 -4.842 7.031 1.00 85.31 98 ILE A N 1
ATOM 727 C CA . ILE A 1 98 ? -2.666 -3.788 8.035 1.00 85.31 98 ILE A CA 1
ATOM 728 C C . ILE A 1 98 ? -3.312 -4.295 9.315 1.00 85.31 98 ILE A C 1
ATOM 730 O O . ILE A 1 98 ? -4.435 -4.796 9.289 1.00 85.31 98 ILE A O 1
ATOM 734 N N . GLU A 1 99 ? -2.620 -4.139 10.430 1.00 86.62 99 GLU A N 1
ATOM 735 C CA . GLU A 1 99 ? -3.146 -4.391 11.763 1.00 86.62 99 GLU A CA 1
ATOM 736 C C . GLU A 1 99 ? -3.037 -3.109 12.569 1.00 86.62 99 GLU A C 1
ATOM 738 O O . GLU A 1 99 ? -1.943 -2.681 12.939 1.00 86.62 99 GLU A O 1
ATOM 743 N N . THR A 1 100 ? -4.178 -2.492 12.836 1.00 80.00 100 THR A N 1
ATOM 744 C CA . THR A 1 100 ? -4.268 -1.340 13.724 1.00 80.00 100 THR A CA 1
ATOM 745 C C . THR A 1 100 ? -4.613 -1.842 15.117 1.00 80.00 100 THR A C 1
ATOM 747 O O . THR A 1 100 ? -5.547 -2.629 15.272 1.00 80.00 100 THR A O 1
ATOM 750 N N . GLN A 1 101 ? -3.846 -1.425 16.120 1.00 76.69 101 GLN A N 1
ATOM 751 C CA . GLN A 1 101 ? -4.003 -1.820 17.519 1.00 76.69 101 GLN A CA 1
ATOM 752 C C . GLN A 1 101 ? -4.483 -0.641 18.373 1.00 76.69 101 GLN A C 1
ATOM 754 O O . GLN A 1 101 ? -4.260 0.530 18.040 1.00 76.69 101 GLN A O 1
ATOM 759 N N . LEU A 1 102 ? -5.096 -0.965 19.515 1.00 68.88 102 LEU A N 1
ATOM 760 C CA . LEU A 1 102 ? -5.446 -0.016 20.572 1.00 68.88 102 LEU A CA 1
ATOM 761 C C . LEU A 1 102 ? -4.260 0.922 20.890 1.00 68.88 102 LEU A C 1
ATOM 763 O O . LEU A 1 102 ? -3.140 0.466 21.119 1.00 68.88 102 LEU A O 1
ATOM 767 N N . GLY A 1 103 ? -4.499 2.237 20.895 1.00 70.50 103 GLY A N 1
ATOM 768 C CA . GLY A 1 103 ? -3.447 3.247 21.090 1.00 70.50 103 GLY A CA 1
ATOM 769 C C . GLY A 1 103 ? -2.786 3.756 19.802 1.00 70.50 103 GLY A C 1
ATOM 770 O O . GLY A 1 103 ? -1.782 4.458 19.879 1.00 70.50 103 GLY A O 1
ATOM 771 N N . GLY A 1 104 ? -3.334 3.425 18.625 1.00 68.62 104 GLY A N 1
ATOM 772 C CA . GLY A 1 104 ? -2.948 4.035 17.344 1.00 68.62 104 GLY A CA 1
ATOM 773 C C . GLY A 1 104 ? -1.689 3.449 16.703 1.00 68.62 104 GLY A C 1
ATOM 774 O O . GLY A 1 104 ? -1.138 4.042 15.778 1.00 68.62 104 GLY A O 1
ATOM 775 N N . ARG A 1 105 ? -1.213 2.292 17.179 1.00 77.25 105 ARG A N 1
ATOM 776 C CA . ARG A 1 105 ? -0.079 1.590 16.564 1.00 77.25 105 ARG A CA 1
ATOM 777 C C . ARG A 1 105 ? -0.582 0.807 15.355 1.00 77.25 105 ARG A C 1
ATOM 779 O O . ARG A 1 105 ? -1.475 -0.024 15.498 1.00 77.25 105 ARG A O 1
ATOM 786 N N . THR A 1 106 ? 0.018 1.039 14.195 1.00 77.44 106 THR A N 1
ATOM 787 C CA . THR A 1 106 ? -0.326 0.353 12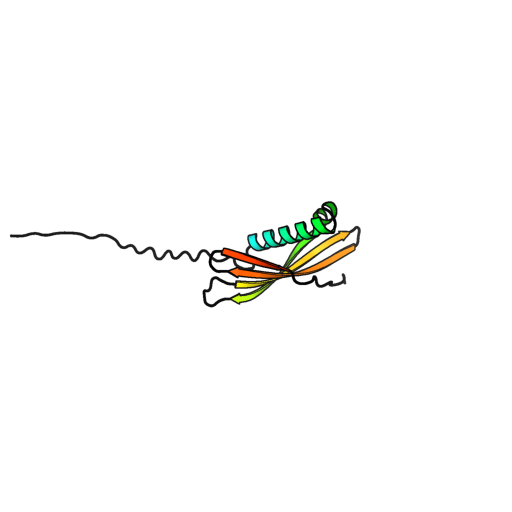.945 1.00 77.44 106 THR A CA 1
ATOM 788 C C . THR A 1 106 ? 0.865 -0.481 12.491 1.00 77.44 106 THR A C 1
ATOM 790 O O . THR A 1 106 ? 1.933 0.069 12.230 1.00 77.44 106 THR A O 1
ATOM 793 N N . SER A 1 107 ? 0.706 -1.800 12.398 1.00 82.50 107 SER A N 1
ATOM 794 C CA . SER A 1 107 ? 1.694 -2.694 11.784 1.00 82.50 107 SER A CA 1
ATOM 795 C C . SER A 1 107 ? 1.245 -3.096 10.386 1.00 82.50 107 SER A C 1
ATOM 797 O O . SER A 1 107 ? 0.120 -3.554 10.194 1.00 82.50 107 SER A O 1
ATOM 799 N N . ILE A 1 108 ? 2.133 -2.945 9.406 1.00 81.69 108 ILE A N 1
ATOM 800 C CA . ILE A 1 108 ? 1.886 -3.322 8.012 1.00 81.69 108 ILE A CA 1
ATOM 801 C C . ILE A 1 108 ? 2.783 -4.509 7.679 1.00 81.69 108 ILE A C 1
ATOM 803 O O . ILE A 1 108 ? 3.991 -4.472 7.909 1.00 81.69 108 ILE A O 1
ATOM 807 N N . ARG A 1 109 ? 2.186 -5.572 7.147 1.00 84.62 109 ARG A N 1
ATOM 808 C CA . ARG A 1 109 ? 2.879 -6.777 6.691 1.00 84.62 109 ARG A CA 1
ATOM 809 C C . ARG A 1 109 ? 2.582 -6.986 5.216 1.00 84.62 109 ARG A C 1
ATOM 811 O O . ARG A 1 109 ? 1.423 -7.126 4.834 1.00 84.62 109 ARG A O 1
ATOM 818 N N . PHE A 1 110 ? 3.617 -7.013 4.393 1.00 78.81 110 PHE A N 1
ATOM 819 C CA . PHE A 1 110 ? 3.493 -7.305 2.970 1.00 78.81 110 PHE A CA 1
ATOM 820 C C . PHE A 1 110 ? 3.547 -8.818 2.761 1.00 78.81 110 PHE A C 1
ATOM 822 O O . PHE A 1 110 ? 4.415 -9.485 3.320 1.00 78.81 110 PHE A O 1
ATOM 829 N N . SER A 1 111 ? 2.599 -9.359 2.001 1.00 76.50 111 SER A N 1
ATOM 830 C CA . SER A 1 111 ? 2.689 -10.730 1.485 1.00 76.50 111 SER A CA 1
ATOM 831 C C . SER A 1 111 ? 3.367 -10.716 0.117 1.00 76.50 111 SER A C 1
ATOM 833 O O . SER A 1 111 ? 3.442 -9.659 -0.514 1.00 76.50 111 SER A O 1
ATOM 835 N N . ASP A 1 112 ? 3.839 -11.876 -0.341 1.00 63.22 112 ASP A N 1
ATOM 836 C CA . ASP A 1 112 ? 4.434 -12.021 -1.670 1.00 63.22 112 ASP A CA 1
ATOM 837 C C . ASP A 1 112 ? 3.548 -11.381 -2.754 1.00 63.22 112 ASP A C 1
ATOM 839 O O . ASP A 1 112 ? 2.316 -11.488 -2.733 1.00 63.22 112 ASP A O 1
ATOM 843 N N . ALA A 1 113 ? 4.178 -10.658 -3.682 1.00 56.97 113 ALA A N 1
ATOM 844 C CA . ALA A 1 113 ? 3.473 -9.986 -4.766 1.00 56.97 113 ALA A CA 1
ATOM 845 C C . ALA A 1 113 ? 2.884 -11.030 -5.725 1.00 56.97 113 ALA A C 1
ATOM 847 O O . ALA A 1 113 ? 3.593 -11.915 -6.205 1.00 56.97 113 ALA A O 1
ATOM 848 N N . ILE A 1 114 ? 1.591 -10.918 -6.030 1.00 47.88 114 ILE A N 1
ATOM 849 C CA . ILE A 1 114 ? 0.941 -11.772 -7.022 1.00 47.88 114 ILE A CA 1
ATOM 850 C C . ILE A 1 114 ? 1.182 -11.130 -8.390 1.00 47.88 114 ILE A C 1
ATOM 852 O O . ILE A 1 114 ? 0.756 -10.003 -8.661 1.00 47.88 114 ILE A O 1
ATOM 856 N N . PHE A 1 115 ? 1.884 -11.849 -9.264 1.00 46.50 115 PHE A N 1
ATOM 857 C CA . PHE A 1 115 ? 2.075 -11.438 -10.649 1.00 46.50 115 PHE A CA 1
ATOM 858 C C . PHE A 1 115 ? 0.796 -11.742 -11.434 1.00 46.50 115 PHE A C 1
ATOM 860 O O . PHE A 1 115 ? 0.489 -12.902 -11.699 1.00 46.50 115 PHE A O 1
ATOM 867 N N . VAL A 1 116 ? 0.041 -10.706 -11.796 1.00 44.47 116 VAL A N 1
ATOM 868 C CA . VAL A 1 116 ? -1.038 -10.831 -12.779 1.00 44.47 116 VAL A CA 1
ATOM 869 C C . VAL A 1 116 ? -0.453 -10.342 -14.103 1.00 44.47 116 VAL A C 1
ATOM 871 O O . VAL A 1 116 ? -0.131 -9.159 -14.193 1.00 44.47 116 VAL A O 1
ATOM 874 N N . PRO A 1 117 ? -0.224 -11.217 -15.098 1.00 32.97 117 PRO A N 1
ATOM 875 C CA . PRO A 1 117 ? 0.290 -10.773 -16.387 1.00 32.97 117 PRO A CA 1
ATOM 876 C C . PRO A 1 117 ? -0.678 -9.761 -17.024 1.00 32.97 117 PRO A C 1
ATOM 878 O O . PRO A 1 117 ? -1.892 -9.886 -16.824 1.00 32.97 117 PRO A O 1
ATOM 881 N N . PRO A 1 118 ? -0.168 -8.762 -17.772 1.00 42.25 118 PRO A N 1
ATOM 882 C CA . PRO A 1 118 ? -1.028 -7.883 -18.557 1.00 42.25 118 PRO A CA 1
ATOM 883 C C . PRO A 1 118 ? -1.869 -8.743 -19.511 1.00 42.25 118 PRO A C 1
ATOM 885 O O . PRO A 1 118 ? -1.330 -9.656 -20.139 1.00 42.25 118 PRO A O 1
ATOM 888 N N . GLN A 1 119 ? -3.181 -8.493 -19.547 1.00 42.69 119 GLN A N 1
ATOM 889 C CA . GLN A 1 119 ? -4.081 -9.105 -20.529 1.00 42.69 119 GLN A CA 1
ATOM 890 C C . GLN A 1 119 ? -3.884 -8.481 -21.907 1.00 42.69 119 GLN A C 1
ATOM 892 O O . GLN A 1 119 ? -3.620 -7.256 -21.957 1.00 42.69 119 GLN A O 1
#

Radius of gyration: 23.84 Å; chains: 1; bounding box: 50×43×88 Å

Sequence (119 aa):
MKRILLTLLVFLVPTTAAAQSVAACDDPKVLDHVQHIVRDMISQRHGPEVAGDVGLTLAGIQTLRTAPDGLSRTCRGVLAVQRRAGSAAAQQYLTYTIETQLGGRTSIRFSDAIFVPPQ

Foldseek 3Di:
DDDDDDDDDDDPPPPPPVPPAQADCPRVVVVVVVLVVVLVVCCVPPNNVQSVQKDKDWPDKDWPDQDPVNRWTKMKTWIWIWGDDDPDIQIWIKIKIWIADPPGDIDIGTDDIHRDGDD